Protein AF-A0A925U746-F1 (afdb_monomer_lite)

Structure (mmCIF, N/CA/C/O backbone):
data_AF-A0A925U746-F1
#
_entry.id   AF-A0A925U746-F1
#
loop_
_atom_site.group_PDB
_atom_site.id
_atom_site.type_symbol
_atom_site.label_atom_id
_atom_site.label_alt_id
_atom_site.label_comp_id
_atom_site.label_asym_id
_atom_site.label_entity_id
_atom_site.label_seq_id
_atom_site.pdbx_PDB_ins_code
_atom_site.Cartn_x
_atom_site.Cartn_y
_atom_site.Cartn_z
_atom_site.occupancy
_atom_site.B_iso_or_equiv
_atom_site.auth_seq_id
_atom_site.auth_comp_id
_atom_site.auth_asym_id
_atom_site.auth_atom_id
_atom_site.pdbx_PDB_model_num
ATOM 1 N N . MET A 1 1 ? 17.524 3.264 -15.740 1.00 55.12 1 MET A N 1
ATOM 2 C CA . MET A 1 1 ? 16.061 3.486 -15.703 1.00 55.12 1 MET A CA 1
ATOM 3 C C . MET A 1 1 ? 15.372 2.604 -14.664 1.00 55.12 1 MET A C 1
ATOM 5 O O . MET A 1 1 ? 14.534 3.130 -13.955 1.00 55.12 1 MET A O 1
ATOM 9 N N . GLU A 1 2 ? 15.768 1.337 -14.488 1.00 61.09 2 GLU A N 1
ATOM 10 C CA . GLU A 1 2 ? 15.176 0.395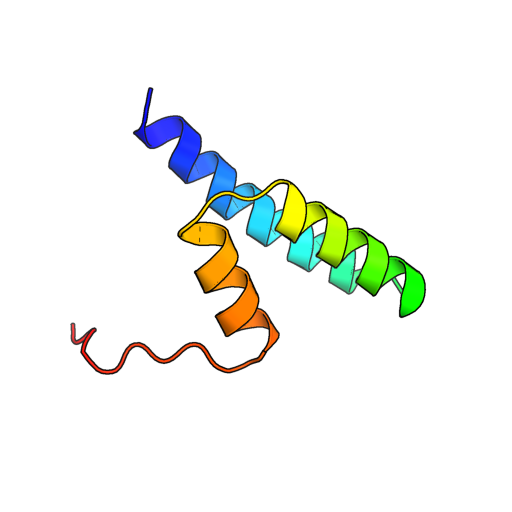 -13.508 1.00 61.09 2 GLU A CA 1
ATOM 11 C C . GLU A 1 2 ? 15.257 0.838 -12.028 1.00 61.09 2 GLU A C 1
ATOM 13 O O . GLU A 1 2 ? 14.255 0.859 -11.321 1.00 61.09 2 GLU A O 1
ATOM 18 N N . ALA A 1 3 ? 16.433 1.260 -11.546 1.00 60.78 3 ALA A N 1
ATOM 19 C CA . ALA A 1 3 ? 16.631 1.558 -10.119 1.00 60.78 3 ALA A CA 1
ATOM 20 C C . ALA A 1 3 ? 15.820 2.768 -9.612 1.00 60.78 3 ALA A C 1
ATOM 22 O O . ALA A 1 3 ? 15.401 2.806 -8.458 1.00 60.78 3 ALA A O 1
ATOM 23 N N . THR A 1 4 ? 15.573 3.757 -10.475 1.00 67.19 4 THR A N 1
ATOM 24 C CA . THR A 1 4 ? 14.776 4.939 -10.123 1.00 67.19 4 THR A CA 1
ATOM 25 C C . THR A 1 4 ? 13.304 4.578 -9.932 1.00 67.19 4 THR A C 1
ATOM 27 O O . THR A 1 4 ? 12.678 5.084 -9.008 1.00 67.19 4 THR A O 1
ATOM 30 N N . ALA A 1 5 ? 12.765 3.668 -10.752 1.00 63.66 5 ALA A N 1
ATOM 31 C CA . ALA A 1 5 ? 11.392 3.190 -10.604 1.00 63.66 5 ALA A CA 1
ATOM 32 C C . ALA A 1 5 ? 11.194 2.455 -9.267 1.00 63.66 5 ALA A C 1
ATOM 34 O O . ALA A 1 5 ? 10.206 2.692 -8.578 1.00 63.66 5 ALA A O 1
ATOM 35 N N . TYR A 1 6 ? 12.176 1.651 -8.849 1.00 62.41 6 TYR A N 1
ATOM 36 C CA . TYR A 1 6 ? 12.114 0.905 -7.589 1.00 62.41 6 TYR A CA 1
ATOM 37 C C . TYR A 1 6 ? 12.133 1.810 -6.342 1.00 62.41 6 TYR A C 1
ATOM 39 O O . TYR A 1 6 ? 11.414 1.560 -5.376 1.00 62.41 6 TYR A O 1
ATOM 47 N N . ILE A 1 7 ? 12.901 2.909 -6.371 1.00 66.19 7 ILE A N 1
ATOM 48 C CA . ILE A 1 7 ? 12.889 3.914 -5.291 1.00 66.19 7 ILE A CA 1
ATOM 49 C C . ILE A 1 7 ? 11.501 4.569 -5.174 1.00 66.19 7 ILE A C 1
ATOM 51 O O . ILE A 1 7 ? 11.021 4.780 -4.060 1.00 66.19 7 ILE A O 1
ATOM 55 N N . ILE A 1 8 ? 10.826 4.829 -6.299 1.00 73.56 8 ILE A N 1
ATOM 56 C CA . ILE A 1 8 ? 9.497 5.462 -6.320 1.00 73.56 8 ILE A CA 1
ATOM 57 C C . ILE A 1 8 ? 8.404 4.511 -5.809 1.00 73.56 8 ILE A C 1
ATOM 59 O O . ILE A 1 8 ? 7.493 4.953 -5.112 1.00 73.56 8 ILE A O 1
ATOM 63 N N . LEU A 1 9 ? 8.488 3.207 -6.091 1.00 76.44 9 LEU A N 1
ATOM 64 C CA . LEU A 1 9 ? 7.471 2.239 -5.650 1.00 76.44 9 LEU A CA 1
ATOM 65 C C . LEU A 1 9 ? 7.408 2.127 -4.123 1.00 76.44 9 LEU A C 1
ATOM 67 O O . LEU A 1 9 ? 6.323 2.155 -3.534 1.00 76.44 9 LEU A O 1
ATOM 71 N N . MET A 1 10 ? 8.568 2.106 -3.465 1.00 84.12 10 MET A N 1
ATOM 72 C CA . MET A 1 10 ? 8.611 2.052 -2.005 1.00 84.12 10 MET A CA 1
ATOM 73 C C . MET A 1 10 ? 8.210 3.387 -1.353 1.00 84.12 10 MET A C 1
ATOM 75 O O . MET A 1 10 ? 7.618 3.399 -0.272 1.00 84.12 10 MET A O 1
ATOM 79 N N . GLN A 1 11 ? 8.420 4.515 -2.041 1.00 89.06 11 GLN A N 1
ATOM 80 C CA . GLN A 1 11 ? 7.846 5.808 -1.645 1.00 89.06 11 GLN A CA 1
ATOM 81 C C . GLN A 1 11 ? 6.317 5.824 -1.783 1.00 89.06 11 GLN A C 1
ATOM 83 O O . GLN A 1 11 ? 5.632 6.291 -0.875 1.00 89.06 11 GLN A O 1
ATOM 88 N N . ALA A 1 12 ? 5.767 5.252 -2.857 1.00 92.00 12 ALA A N 1
ATOM 89 C CA . ALA A 1 12 ? 4.323 5.163 -3.062 1.00 92.00 12 ALA A 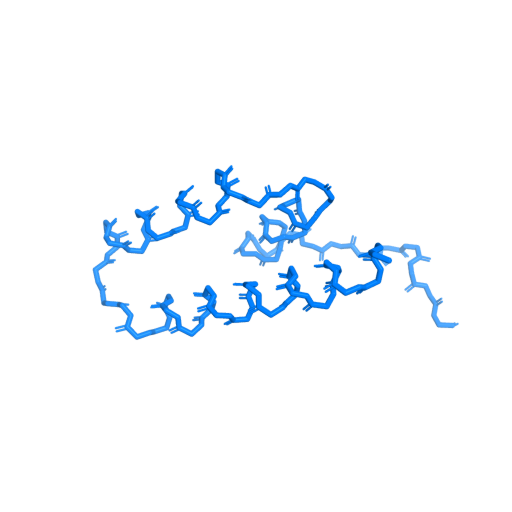CA 1
ATOM 90 C C . ALA A 1 12 ? 3.634 4.337 -1.961 1.00 92.00 12 ALA A C 1
ATOM 92 O O . ALA A 1 12 ? 2.541 4.692 -1.511 1.00 92.00 12 ALA A O 1
ATOM 93 N N . PHE A 1 13 ? 4.278 3.267 -1.479 1.00 93.69 13 PHE A N 1
ATOM 94 C CA . PHE A 1 13 ? 3.781 2.514 -0.325 1.00 93.69 13 PHE A CA 1
ATOM 95 C C . PHE A 1 13 ? 3.811 3.342 0.970 1.00 93.69 13 PHE A C 1
ATOM 97 O O . PHE A 1 13 ? 2.835 3.355 1.720 1.00 93.69 13 PHE A O 1
ATOM 104 N N . ALA A 1 14 ? 4.889 4.089 1.226 1.00 93.56 14 ALA A N 1
ATOM 105 C CA . ALA A 1 14 ? 4.955 4.979 2.386 1.00 93.56 14 ALA A CA 1
ATOM 106 C C . ALA A 1 14 ? 3.857 6.062 2.342 1.00 93.56 14 ALA A C 1
ATOM 108 O O . ALA A 1 14 ? 3.187 6.314 3.347 1.00 93.56 14 ALA A O 1
ATOM 109 N N . GLU A 1 15 ? 3.610 6.653 1.171 1.00 95.31 15 GLU A N 1
ATOM 110 C CA . GLU A 1 15 ? 2.516 7.608 0.966 1.00 95.31 15 GLU A CA 1
ATOM 111 C C . GLU A 1 15 ? 1.136 6.992 1.218 1.00 95.31 15 GLU A C 1
ATOM 113 O O . GLU A 1 15 ? 0.275 7.647 1.815 1.00 95.31 15 GLU A O 1
ATOM 118 N N . LEU A 1 16 ? 0.916 5.741 0.797 1.00 96.50 16 LEU A N 1
ATOM 119 C CA . LEU A 1 16 ? -0.318 5.015 1.093 1.00 96.50 16 LEU A CA 1
ATOM 120 C C . LEU A 1 16 ? -0.563 4.958 2.605 1.00 96.50 16 LEU A C 1
ATOM 122 O O . LEU A 1 16 ? -1.664 5.289 3.048 1.00 96.50 16 LEU A O 1
ATOM 126 N N . LEU A 1 17 ? 0.444 4.578 3.396 1.00 95.75 17 LEU A N 1
ATOM 127 C CA . LEU A 1 17 ? 0.307 4.467 4.853 1.00 95.75 17 LEU A CA 1
ATOM 128 C C . LEU A 1 17 ? -0.051 5.811 5.496 1.00 95.75 17 LEU A C 1
ATOM 130 O O . LEU A 1 17 ? -0.959 5.870 6.326 1.00 95.75 17 LEU A O 1
ATOM 134 N N . VAL A 1 18 ? 0.593 6.899 5.064 1.00 97.12 18 VAL A N 1
ATOM 135 C CA . VAL A 1 18 ? 0.273 8.258 5.533 1.00 97.12 18 VAL A CA 1
ATOM 136 C C . VAL A 1 18 ? -1.179 8.620 5.208 1.00 97.12 18 VAL A C 1
ATOM 138 O O . VAL A 1 18 ? -1.919 9.065 6.087 1.00 97.12 18 VAL A O 1
ATOM 141 N N . ARG A 1 19 ? -1.632 8.385 3.970 1.00 97.06 19 ARG A N 1
ATOM 142 C CA . ARG A 1 19 ? -3.021 8.674 3.569 1.00 97.06 19 ARG A CA 1
ATOM 143 C C . ARG A 1 19 ? -4.025 7.846 4.371 1.00 97.06 19 ARG A C 1
ATOM 145 O O . ARG A 1 19 ? -5.036 8.385 4.820 1.00 97.06 19 ARG A O 1
ATOM 152 N N . LEU A 1 20 ? -3.746 6.561 4.587 1.00 96.56 20 LEU A N 1
ATOM 153 C CA . LEU A 1 20 ? -4.601 5.679 5.387 1.00 96.56 20 LEU A CA 1
ATOM 154 C C . LEU A 1 20 ? -4.674 6.112 6.857 1.00 96.56 20 LEU A C 1
ATOM 156 O O . LEU A 1 20 ? -5.741 5.991 7.459 1.00 96.56 20 LEU A O 1
ATOM 160 N N . TYR A 1 21 ? -3.578 6.630 7.418 1.00 96.69 21 TYR A N 1
ATOM 161 C CA . TYR A 1 21 ? -3.522 7.118 8.797 1.00 96.69 21 TYR A CA 1
ATOM 162 C C . TYR A 1 21 ? -4.419 8.345 9.020 1.00 96.69 21 TYR A C 1
ATOM 164 O O . TYR A 1 21 ? -5.172 8.387 9.989 1.00 96.69 21 TYR A O 1
ATOM 172 N N . PHE A 1 22 ? -4.388 9.319 8.103 1.00 98.00 22 PHE A N 1
ATOM 173 C CA . PHE A 1 22 ? -5.170 10.559 8.225 1.00 98.00 22 PHE A CA 1
ATOM 174 C C . PHE A 1 22 ? -6.614 10.460 7.699 1.00 98.00 22 PHE A C 1
ATOM 176 O O . PHE A 1 22 ? -7.435 11.346 7.950 1.00 98.00 22 PHE A O 1
ATOM 183 N N . THR A 1 23 ? -6.965 9.381 6.998 1.00 97.88 23 THR A N 1
ATOM 184 C CA . THR A 1 23 ? -8.344 9.128 6.553 1.00 97.88 23 THR A CA 1
ATOM 185 C C . THR A 1 23 ? -9.147 8.500 7.691 1.00 97.88 23 THR A C 1
ATOM 187 O O . THR A 1 23 ? -8.701 7.538 8.304 1.00 97.88 23 THR A O 1
ATOM 190 N N . HIS A 1 24 ? -10.350 8.999 7.977 1.00 94.75 24 HIS A N 1
ATOM 191 C CA . HIS A 1 24 ? -11.175 8.477 9.078 1.00 94.75 24 HIS A CA 1
ATOM 192 C C . HIS A 1 24 ? -12.214 7.442 8.604 1.00 94.75 24 HIS A C 1
ATOM 194 O O . HIS A 1 24 ? -12.493 6.481 9.318 1.00 94.75 24 HIS A O 1
ATOM 200 N N . GLY A 1 25 ? -12.754 7.590 7.388 1.00 96.69 25 GLY A N 1
ATOM 201 C CA . GLY A 1 25 ? -13.805 6.723 6.848 1.00 96.69 25 GLY A CA 1
ATOM 202 C C . GLY A 1 25 ? -13.290 5.386 6.308 1.00 96.69 25 GLY A C 1
ATOM 203 O O . GLY A 1 25 ? -12.346 5.340 5.523 1.00 96.69 25 GLY A O 1
ATOM 204 N N . ASN A 1 26 ? -13.950 4.282 6.669 1.00 96.38 26 ASN A N 1
ATOM 205 C CA . ASN A 1 26 ? -13.578 2.946 6.181 1.00 96.38 26 ASN A CA 1
ATOM 206 C C . ASN A 1 26 ? -13.797 2.781 4.667 1.00 96.38 26 ASN A C 1
ATOM 208 O O . ASN A 1 26 ? -12.985 2.145 3.999 1.00 96.38 26 ASN A O 1
ATOM 212 N N . LEU A 1 27 ? -14.864 3.369 4.113 1.00 98.00 27 LEU A N 1
ATOM 213 C CA . LEU A 1 27 ? -15.124 3.338 2.668 1.00 98.00 27 LEU A CA 1
ATOM 214 C C . LEU A 1 27 ? -14.076 4.144 1.886 1.00 98.00 27 LEU A C 1
ATOM 216 O O . LEU A 1 27 ? -13.601 3.692 0.843 1.00 98.00 27 LEU A O 1
ATOM 220 N N . ASP A 1 28 ? -13.651 5.286 2.426 1.00 98.00 28 ASP A N 1
ATOM 221 C CA . ASP A 1 28 ? -12.601 6.112 1.825 1.00 98.00 28 ASP A CA 1
ATOM 222 C C . ASP A 1 28 ? -11.251 5.391 1.862 1.00 98.00 28 ASP A C 1
ATOM 224 O O . ASP A 1 28 ? -10.570 5.293 0.841 1.00 98.00 28 ASP A O 1
ATOM 228 N N . LYS A 1 29 ? -10.903 4.771 3.000 1.00 97.38 29 LYS A N 1
ATOM 229 C CA . LYS A 1 29 ? -9.717 3.906 3.115 1.00 97.38 29 LYS A CA 1
ATOM 230 C C . LYS A 1 29 ? -9.741 2.766 2.104 1.00 97.38 29 LYS A C 1
ATOM 232 O O . LYS A 1 29 ? -8.735 2.519 1.443 1.00 97.38 29 LYS A O 1
ATOM 237 N N . ALA A 1 30 ? -10.881 2.092 1.950 1.00 97.56 30 ALA A N 1
ATOM 238 C CA . ALA A 1 30 ? -11.028 1.015 0.976 1.00 97.56 30 ALA A CA 1
ATOM 239 C C . ALA A 1 30 ? -10.837 1.520 -0.462 1.00 97.56 30 ALA A C 1
ATOM 241 O O . ALA A 1 30 ? -10.229 0.831 -1.278 1.00 97.56 30 ALA A O 1
ATOM 242 N N . THR A 1 31 ? -11.318 2.724 -0.771 1.00 98.06 31 THR A N 1
ATOM 243 C CA . THR A 1 31 ? -11.143 3.359 -2.085 1.00 98.06 31 THR A CA 1
ATOM 244 C C . THR A 1 31 ? -9.672 3.684 -2.354 1.00 98.06 31 THR A C 1
ATOM 246 O O . THR A 1 31 ? -9.148 3.306 -3.403 1.00 98.06 31 THR A O 1
ATOM 249 N N . ILE A 1 32 ? -8.984 4.305 -1.390 1.00 97.75 32 ILE A N 1
ATOM 250 C CA . ILE A 1 32 ? -7.546 4.618 -1.463 1.00 97.75 32 ILE A CA 1
ATOM 251 C C . ILE A 1 32 ? -6.722 3.337 -1.647 1.00 97.75 32 ILE A C 1
ATOM 253 O O . ILE A 1 32 ? -5.866 3.272 -2.530 1.00 97.75 32 ILE A O 1
ATOM 257 N N . LEU A 1 33 ? -7.010 2.303 -0.853 1.00 97.06 33 LEU A N 1
ATOM 258 C CA . LEU A 1 33 ? -6.296 1.032 -0.914 1.00 97.06 33 LEU A CA 1
ATOM 259 C C . LEU A 1 33 ? -6.509 0.323 -2.257 1.00 97.06 33 LEU A C 1
ATOM 261 O O . LEU A 1 33 ? -5.539 -0.089 -2.887 1.00 97.06 33 LEU A O 1
ATOM 265 N N . LYS A 1 34 ? -7.757 0.225 -2.738 1.00 97.62 34 LYS A N 1
ATOM 266 C CA . LYS A 1 34 ? -8.061 -0.364 -4.055 1.00 97.62 34 LYS A CA 1
ATOM 267 C C . LYS A 1 34 ? -7.324 0.355 -5.178 1.00 97.62 34 LYS A C 1
ATOM 269 O O . LYS A 1 34 ? -6.810 -0.303 -6.077 1.00 97.62 34 LYS A O 1
ATOM 274 N N . ARG A 1 35 ? -7.262 1.688 -5.118 1.00 97.88 35 ARG A N 1
ATOM 275 C CA . ARG A 1 35 ? -6.555 2.485 -6.119 1.00 97.88 35 ARG A CA 1
ATOM 276 C C . ARG A 1 35 ? -5.063 2.164 -6.137 1.00 97.88 35 ARG A C 1
ATOM 278 O O . ARG A 1 35 ? -4.531 1.874 -7.200 1.00 97.88 35 ARG A O 1
ATOM 285 N N . TYR A 1 36 ? -4.418 2.159 -4.971 1.00 96.62 36 TYR A N 1
ATOM 286 C CA . TYR A 1 36 ? -3.006 1.795 -4.865 1.00 96.62 36 TYR A CA 1
ATOM 287 C C . TYR A 1 36 ? -2.737 0.389 -5.417 1.00 96.62 36 TYR A C 1
ATOM 289 O O . TYR A 1 36 ? -1.820 0.208 -6.212 1.00 96.62 36 TYR A O 1
ATOM 297 N N . LEU A 1 37 ? -3.560 -0.599 -5.049 1.00 96.19 37 LEU A N 1
ATOM 298 C CA . LEU A 1 37 ? -3.393 -1.979 -5.513 1.00 96.19 37 LEU A CA 1
ATOM 299 C C . LEU A 1 37 ? -3.589 -2.127 -7.029 1.00 96.19 37 LEU A C 1
ATOM 301 O O . LEU A 1 37 ? -2.929 -2.962 -7.637 1.00 96.19 37 LEU A O 1
ATOM 305 N N . ALA A 1 38 ? -4.470 -1.336 -7.644 1.00 96.81 38 ALA A N 1
ATOM 306 C CA . ALA A 1 38 ? -4.659 -1.352 -9.094 1.00 96.81 38 ALA A CA 1
ATOM 307 C C . ALA A 1 38 ? -3.455 -0.760 -9.847 1.00 96.81 38 ALA A C 1
ATOM 309 O O . ALA A 1 38 ? -3.073 -1.282 -10.893 1.00 96.81 38 ALA A O 1
ATOM 310 N N . ASP A 1 39 ? -2.853 0.298 -9.298 1.00 94.62 39 ASP A N 1
ATOM 311 C CA . ASP A 1 39 ? -1.775 1.050 -9.951 1.00 94.62 39 ASP A CA 1
ATOM 312 C C . ASP A 1 39 ? -0.370 0.481 -9.645 1.00 94.62 39 ASP A C 1
ATOM 314 O O . ASP A 1 39 ? 0.589 0.788 -10.352 1.00 94.62 39 ASP A O 1
ATOM 318 N N . THR A 1 40 ? -0.227 -0.352 -8.608 1.00 93.88 40 THR A N 1
ATOM 319 C CA . THR A 1 40 ? 1.069 -0.917 -8.192 1.00 93.88 40 THR A CA 1
ATOM 320 C C . THR A 1 40 ? 1.347 -2.240 -8.917 1.00 93.88 40 THR A C 1
ATOM 322 O O . THR A 1 40 ? 0.525 -3.158 -8.821 1.00 93.88 40 THR A O 1
ATOM 325 N N . PRO A 1 41 ? 2.483 -2.388 -9.624 1.00 92.38 41 PRO A N 1
ATOM 326 C CA . PRO A 1 41 ? 2.883 -3.651 -10.240 1.00 92.38 41 PRO A CA 1
ATOM 327 C C . PRO A 1 41 ? 3.360 -4.681 -9.200 1.00 92.38 41 PRO A C 1
ATOM 329 O O . PRO A 1 41 ? 3.715 -4.347 -8.069 1.00 92.38 41 PRO A O 1
ATOM 332 N N . ASP A 1 42 ? 3.394 -5.955 -9.592 1.00 91.69 42 ASP A N 1
ATOM 333 C CA . ASP A 1 42 ? 4.109 -6.975 -8.816 1.00 91.69 42 ASP A CA 1
ATOM 334 C C . ASP A 1 42 ? 5.632 -6.778 -8.990 1.00 91.69 42 ASP A C 1
ATOM 336 O O . ASP A 1 42 ? 6.063 -6.413 -10.088 1.00 91.69 42 ASP A O 1
ATOM 340 N N . PRO A 1 43 ? 6.462 -7.015 -7.953 1.00 90.81 43 PRO A N 1
ATOM 341 C CA . PRO A 1 43 ? 6.132 -7.671 -6.681 1.00 90.81 43 PRO A CA 1
ATOM 342 C C . PRO A 1 43 ? 5.636 -6.737 -5.561 1.00 90.81 43 PRO A C 1
ATOM 344 O O . PRO A 1 43 ? 5.101 -7.231 -4.567 1.00 90.81 43 PRO A O 1
ATOM 347 N N . ASP A 1 44 ? 5.775 -5.416 -5.697 1.00 92.19 44 ASP A N 1
ATOM 348 C CA . ASP A 1 44 ? 5.475 -4.452 -4.623 1.00 92.19 44 ASP A CA 1
ATOM 349 C C . ASP A 1 44 ? 4.026 -4.521 -4.140 1.00 92.19 44 ASP A C 1
ATOM 351 O O . ASP A 1 44 ? 3.757 -4.460 -2.937 1.00 92.19 44 ASP A O 1
ATOM 355 N N . ARG A 1 45 ? 3.085 -4.754 -5.058 1.00 94.50 45 ARG A N 1
ATOM 356 C CA . ARG A 1 45 ? 1.680 -5.003 -4.716 1.00 94.50 45 ARG A CA 1
ATOM 357 C C . ARG A 1 45 ? 1.510 -6.205 -3.787 1.00 94.50 45 ARG A C 1
ATOM 359 O O . ARG A 1 45 ? 0.778 -6.114 -2.802 1.00 94.50 45 ARG A O 1
ATOM 366 N N . GLY A 1 46 ? 2.184 -7.316 -4.081 1.00 94.06 46 GLY A N 1
ATOM 367 C CA . GLY A 1 46 ? 2.155 -8.523 -3.254 1.00 94.06 46 GLY A CA 1
ATOM 368 C C . GLY A 1 46 ? 2.707 -8.270 -1.851 1.00 94.06 46 GLY A C 1
ATOM 369 O O . GLY A 1 46 ? 2.083 -8.663 -0.861 1.00 94.06 46 GLY A O 1
ATOM 370 N N . PHE A 1 47 ? 3.820 -7.537 -1.752 1.00 93.31 47 PHE A N 1
ATOM 371 C CA . PHE A 1 47 ? 4.377 -7.124 -0.462 1.00 93.31 47 PHE A CA 1
ATOM 372 C C . PHE A 1 47 ? 3.413 -6.229 0.323 1.00 93.31 47 PHE A C 1
ATOM 374 O O . PHE A 1 47 ? 3.180 -6.483 1.504 1.00 93.31 47 PHE A O 1
ATOM 381 N N . ALA A 1 48 ? 2.795 -5.236 -0.320 1.00 94.25 48 ALA A N 1
ATOM 382 C CA . ALA A 1 48 ? 1.837 -4.347 0.331 1.00 94.25 48 ALA A CA 1
ATOM 383 C C . ALA A 1 48 ? 0.622 -5.106 0.893 1.00 94.25 48 ALA A C 1
ATOM 385 O O . ALA A 1 48 ? 0.224 -4.866 2.035 1.00 94.25 48 ALA A O 1
ATOM 386 N N . VAL A 1 49 ? 0.065 -6.058 0.132 1.00 95.50 49 VAL A N 1
ATOM 387 C CA . VAL A 1 49 ? -1.032 -6.924 0.602 1.00 95.50 49 VAL A CA 1
ATOM 388 C C . VAL A 1 49 ? -0.601 -7.725 1.828 1.00 95.50 49 VAL A C 1
ATOM 390 O O . VAL A 1 49 ? -1.311 -7.722 2.833 1.00 95.50 49 VAL A O 1
ATOM 393 N N . ALA A 1 50 ? 0.565 -8.373 1.774 1.00 95.94 50 ALA A N 1
ATOM 394 C CA . ALA A 1 50 ? 1.065 -9.183 2.879 1.00 95.94 50 ALA A CA 1
ATOM 395 C C . ALA A 1 50 ? 1.313 -8.345 4.146 1.00 95.94 50 ALA A C 1
ATOM 397 O O . ALA A 1 50 ? 0.951 -8.773 5.240 1.00 95.94 50 ALA A O 1
ATOM 398 N N . VAL A 1 51 ? 1.874 -7.139 4.014 1.00 94.75 51 VAL A N 1
ATOM 399 C CA . VAL A 1 51 ? 2.105 -6.229 5.149 1.00 94.75 51 VAL A CA 1
ATOM 400 C C . VAL A 1 51 ? 0.787 -5.767 5.768 1.00 94.75 51 VAL A C 1
ATOM 402 O O . VAL A 1 51 ? 0.613 -5.881 6.979 1.00 94.75 51 VAL A O 1
ATOM 405 N N . ILE A 1 52 ? -0.158 -5.280 4.958 1.00 92.88 52 ILE A N 1
ATOM 406 C CA . ILE A 1 52 ? -1.442 -4.747 5.449 1.00 92.88 52 ILE A CA 1
ATOM 407 C C . ILE A 1 52 ? -2.291 -5.846 6.096 1.00 92.88 52 ILE A C 1
ATOM 409 O O . ILE A 1 52 ? -2.950 -5.601 7.104 1.00 92.88 52 ILE A O 1
ATOM 413 N N . ALA A 1 53 ? -2.255 -7.059 5.544 1.00 94.12 53 ALA A N 1
ATOM 414 C CA . ALA A 1 53 ? -2.936 -8.217 6.113 1.00 94.12 53 ALA A CA 1
ATOM 415 C C . ALA A 1 53 ? -2.240 -8.782 7.368 1.00 94.12 53 ALA A C 1
ATOM 417 O O . ALA A 1 53 ? -2.771 -9.705 7.981 1.00 94.12 53 ALA A O 1
ATOM 418 N N . GLY A 1 54 ? -1.055 -8.277 7.739 1.00 95.06 54 GLY A N 1
ATOM 419 C CA . GLY A 1 54 ? -0.251 -8.836 8.830 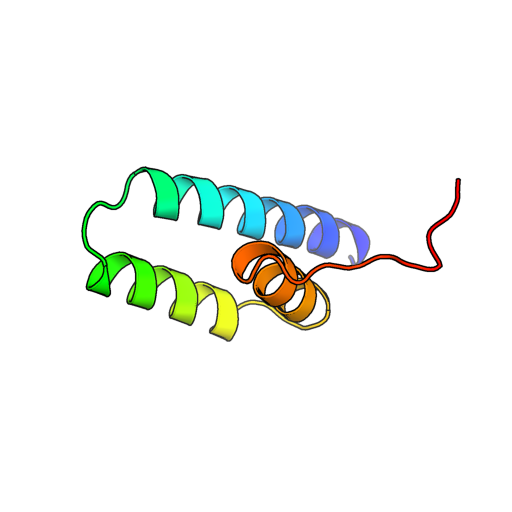1.00 95.06 54 GLY A CA 1
ATOM 420 C C . GLY A 1 54 ? 0.276 -10.246 8.536 1.00 95.06 54 GLY A C 1
ATOM 421 O O . GLY A 1 54 ? 0.540 -11.008 9.460 1.00 95.06 54 GLY A O 1
ATOM 422 N N . ALA A 1 55 ? 0.400 -10.604 7.257 1.00 96.19 55 ALA A N 1
ATOM 423 C CA . ALA A 1 55 ? 0.741 -11.938 6.769 1.00 96.19 55 ALA A CA 1
ATOM 424 C C . ALA A 1 55 ? 2.145 -12.026 6.138 1.00 96.19 55 ALA A C 1
ATOM 426 O O . ALA A 1 55 ? 2.524 -13.084 5.635 1.00 96.19 55 ALA A O 1
ATOM 427 N N . LEU A 1 56 ? 2.926 -10.938 6.130 1.00 94.44 56 LEU A N 1
ATOM 428 C CA . LEU A 1 56 ? 4.289 -10.966 5.601 1.00 94.44 56 LEU A CA 1
ATOM 429 C C . LEU A 1 56 ? 5.192 -11.826 6.498 1.00 94.44 56 LEU A C 1
ATOM 431 O O . LEU A 1 56 ? 5.510 -11.447 7.622 1.00 94.44 56 LEU A O 1
ATOM 435 N N . ASN A 1 57 ? 5.640 -12.961 5.962 1.00 92.25 57 ASN A N 1
ATOM 436 C CA . ASN A 1 57 ? 6.609 -13.853 6.588 1.00 92.25 57 ASN A CA 1
ATOM 437 C C . ASN A 1 57 ? 7.821 -14.031 5.663 1.00 92.25 57 ASN A C 1
ATOM 439 O O . ASN A 1 57 ? 7.668 -14.381 4.494 1.00 92.25 57 ASN A O 1
ATOM 443 N N . LEU A 1 58 ? 9.024 -13.807 6.192 1.00 91.06 58 LEU A N 1
ATOM 444 C CA . LEU A 1 58 ? 10.295 -13.938 5.475 1.00 91.06 58 LEU A CA 1
ATOM 445 C C . LEU A 1 58 ? 11.134 -15.070 6.087 1.00 91.06 58 LEU A C 1
ATOM 447 O O . LEU A 1 58 ? 12.257 -14.861 6.536 1.00 91.06 58 LEU A O 1
ATOM 451 N N . GLU A 1 59 ? 10.570 -16.278 6.113 1.00 89.69 59 GLU A N 1
ATOM 452 C CA . GLU A 1 59 ? 11.112 -17.457 6.810 1.00 89.69 59 GLU A CA 1
ATOM 453 C C . GLU A 1 59 ? 12.579 -17.778 6.466 1.00 89.69 59 GLU A C 1
ATOM 455 O O . GLU A 1 59 ? 13.372 -18.157 7.333 1.00 89.69 59 GLU A O 1
ATOM 460 N N . PHE A 1 60 ? 12.959 -17.592 5.200 1.00 88.00 60 PHE A N 1
ATOM 461 C CA . PHE A 1 60 ? 14.306 -17.894 4.709 1.00 88.00 60 PHE A CA 1
ATOM 462 C C . PHE A 1 60 ? 15.233 -16.676 4.645 1.00 88.00 60 PHE A C 1
ATOM 464 O O . PHE A 1 60 ? 16.410 -16.829 4.320 1.00 88.00 60 PHE A O 1
ATOM 471 N N . PHE A 1 61 ? 14.746 -15.477 4.975 1.00 86.44 61 PHE A N 1
ATOM 472 C CA . PHE A 1 61 ? 15.585 -14.285 5.027 1.00 86.44 61 PHE A CA 1
ATOM 473 C C . PHE A 1 61 ? 16.314 -14.225 6.373 1.00 86.44 61 PHE A C 1
ATOM 475 O O . PHE A 1 61 ? 15.848 -13.625 7.342 1.00 86.44 61 PHE A O 1
ATOM 482 N N . LYS A 1 62 ? 17.464 -14.895 6.437 1.00 81.94 62 LYS A N 1
ATOM 483 C CA . LYS A 1 62 ? 18.379 -14.859 7.582 1.00 81.94 62 LYS A CA 1
ATOM 484 C C . LYS A 1 62 ? 19.562 -13.946 7.245 1.00 81.94 62 LYS A C 1
ATOM 486 O O . LYS A 1 62 ? 20.031 -13.958 6.110 1.00 81.94 62 LYS A O 1
ATOM 491 N N . ARG A 1 63 ? 19.978 -13.129 8.217 1.00 70.62 63 ARG A N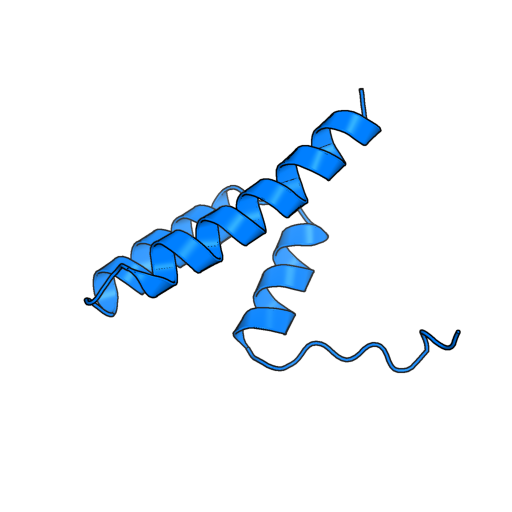 1
ATOM 492 C CA . ARG A 1 63 ? 21.131 -12.219 8.117 1.00 70.62 63 ARG A CA 1
ATOM 493 C C . ARG A 1 63 ? 22.441 -12.981 7.943 1.00 70.62 63 ARG A C 1
ATOM 495 O O . ARG A 1 63 ? 22.573 -14.041 8.593 1.00 70.62 63 ARG A O 1
#

Secondary structure (DSSP, 8-state):
-HHHHHHHHHHHHHHHHHHHHH---HHHHHHHHHHHHHHPPTTHHHHHHHHHTT----TT---

Radius of gyration: 13.11 Å; chains: 1; bounding box: 36×28×25 Å

Foldseek 3Di:
DVVVVVVVLVVLLVVLVVVLVPDDDPVVNVVSLVVNLVPHDPPSSVVSVCVVVVNDDPPPPDD

pLDDT: mean 89.79, std 11.22, range [55.12, 98.06]

Sequence (63 aa):
MEATAYIILMQAFAELLVRLYFTHGNLDKATILKRYLADTPDPDRGFAVAVIAGALNLEFFKR

=== Feature glossary ===
Annotated list of the representations used here:

Nearest PDB structures. The Foldseek neighbor list gives the closest experimentally determined structures in the PDB, ranked by structural alignment. TM-score near 1 means near-identical fold; near 0.3 means only rough topology match. This is how one finds what a novel AlphaFold prediction most resembles in the solved-structure universe.

Foldseek 3Di. Foldseek's 3Di representation compresses backbone geometry into a per-residue letter drawn from a learned twenty-state alphabet. It captures the tertiary interaction pattern around each residue — which residues are packed against it in space, regardless of where they are in sequence.

Radius of gyration, Cα contacts, bounding box. Radius of gyration (Rg) is the root-mean-square distance of Cα atoms from their centroid — a single number for overall size and compactness. A globular domain of N residues has Rg ≈ 2.2·N^0.38 Å; an extended or disordered chain has a much larger Rg. The Cα contact count is the number of residue pairs whose Cα atoms are within 8 Å and are more than four positions apart in sequence — a standard proxy for tertiary packing density. The bounding box is the smallest axis-aligned box enclosing all Cα atoms.

InterPro / GO / CATH / organism. The annotation block draws on four external resources. InterPro: which protein families and domains the sequence belongs to. GO: standardized terms for what the protein does, what process it participates in, and where in the cell it acts. CATH: which structural fold it has in the CATH hierarchy. Organism: the species of origin.

mmCIF coordinates. The mmCIF block holds the 3D Cartesian coordinates of each backbone atom (N, Cα, C, O) in ångströms. mmCIF is the PDB's canonical archive format — a tagged-loop text representation of the atomic model.

pLDDT. pLDDT is the predicted lDDT-Cα score: AlphaFold's confidence that the local environment of each residue (all inter-atomic distances within 15 Å) is correctly placed. It is a per-residue number between 0 and 100, with higher meaning more reliable.

Backbone torsions (φ/ψ). φ (phi) and ψ (psi) are the two rotatable backbo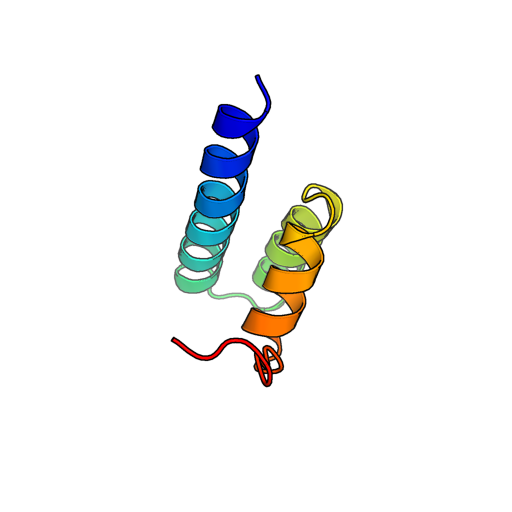ne dihedrals per residue: φ is the C(i-1)–N–Cα–C torsion, ψ is the N–Cα–C–N(i+1) torsion, both in degrees on (−180°, 180°]. α-helical residues cluster near (−60°, −45°); β-strand residues near (−120°, +130°). A Ramachandran plot is simply a scatter of (φ, ψ) for every residue.

B-factor. For experimental (PDB) structures, the B-factor (temperature factor) quantifies the positional spread of each atom in the crystal — a combination of thermal vibration and static disorder — in units of Å². High B-factors mark flexible loops or poorly resolved regions; low B-factors mark the rigid, well-ordered core.

Secondary structure (3-state, P-SEA). SS3 is a coarse helix/strand/coil call (letters a/b/c) made by the P-SEA algorithm from inter-Cα distances and dihedrals. It is less detailed than DSSP but needs only Cα positions.

Predicted aligned 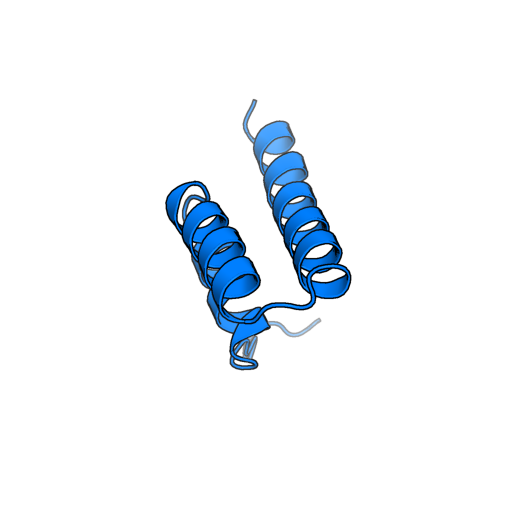error. Predicted aligned error is AlphaFold's pairwise confidence. Unlike pLDDT (per-residue), PAE is per-residue-pair and captures whether two parts of the structure are correctly placed relative to each other. Units are ångströms of expected positional error.

Solvent-accessible surface area. Solvent-accessible surface area (SASA) is the area in Å² traced out by the centre of a 1.4 Å probe sphere (a water molecule) rolled over the protein's van der Waals surface (Shrake–Rupley / Lee–Richards construction). Buried residues have near-zero SASA; fully exposed residues can exceed 200 Å². The total SASA scales roughly with the number of surface residues.

Secondary structure (8-state, DSSP). The SS8 string is DSSP's per-residue secondary-structure call. α-helix (H) means an i→i+4 H-bond ladder; β-strand (E) means the residue participates in a β-sheet; 3₁₀ (G) and π (I) are tighter and wider helices; T/S are turns/bends; '-' is loop.

Rendered structure images. Structure images are PyMOL renders from six orthogonal camera directions. Cartoon representation draws helices as coils and strands as arrows; sticks shows the backbone as bonds; surface shows the solvent-excluded envelope. Rainbow coloring maps sequence position to hue (blue→red, N→C); chain coloring assigns a distinct color per polypeptide.

Sequence. The amino-acid sequence is the protein's primary structure: the linear order of residues from the N-terminus to the C-terminus, written in one-letter code. Everything else here — the 3D coordinates, the secondary structure, the domain annotations — is ultimately a consequence of this string.

Contact-map, Ramachandran, and PAE plots. Three diagnostic plots accompany the record. The Cα contact map visualizes the tertiary structure as a 2D adjacency matrix (8 Å cutoff, sequence-local contacts suppressed). The Ramachandran plot shows the distribution of backbone (φ, ψ) torsions, with points in the α and β basins reflecting secondary structure content. The PAE plot shows AlphaFold's inter-residue confidence as a color matrix.